Protein AF-A0AA96J0C6-F1 (afdb_monomer_lite)

Radius of gyration: 27.29 Å; chains: 1; bounding box: 87×36×68 Å

Sequence (139 aa):
MNTLNSSSIMQVLRSYMPFLMMMVVVAAMIMLPDMAHAATDQGEGALPFEEPMQKLNKSLSGPIAFGLSLIGIIAAGAVLIFGGEMSGFLRTLVFLVLVIAIIVNAKGIITMIAGEGAQIAMYIDANTTGLVSRIRDLG

Secondary structure (DSSP, 8-state):
---SSHHHHHHHHHHHHHHHHHHHHHHHHHH-GGG-------SS---TTHHHHHHHHHHHTTHHHHHHHHHHHHHHHHHHHH-TT--HHHHHHHHHHHHHHHHHHHHHHHHHHTTHHHHHHHHHHHHHHHHHHHHHTT-

Foldseek 3Di:
DPPPPPVVVVVVCVVCVVVVVVVVVVVVVVVPPPPPCPPPPPDDDDDVVVVVVVVVVCVCVDVVVVVVLVVLLVVLVVCQVPVPPDDVVVNVVSVVSNVVSCVVCVVVVCVVVVPPVVVVVVVVVVVVVVVVVVVVVVD

Structure (mmCIF, N/CA/C/O backbone):
data_AF-A0AA96J0C6-F1
#
_entry.id   AF-A0AA96J0C6-F1
#
loop_
_atom_site.group_PDB
_atom_site.id
_atom_site.type_symbol
_atom_site.label_atom_id
_atom_site.label_alt_id
_atom_site.label_comp_id
_atom_site.label_asym_id
_atom_site.label_entity_id
_atom_site.label_seq_id
_atom_site.pdbx_PDB_ins_code
_atom_site.Cartn_x
_atom_site.Cartn_y
_atom_site.Cartn_z
_atom_site.occupancy
_atom_site.B_iso_or_equiv
_atom_site.auth_seq_id
_atom_site.auth_comp_id
_atom_site.auth_asym_id
_atom_site.auth_atom_id
_atom_site.pdbx_PDB_model_num
ATOM 1 N N . MET A 1 1 ? -44.345 -14.140 28.496 1.00 50.56 1 MET A N 1
ATOM 2 C CA . MET A 1 1 ? -42.888 -13.989 28.273 1.00 50.56 1 MET A CA 1
ATOM 3 C C . MET A 1 1 ? -42.604 -14.380 26.825 1.00 50.56 1 MET A C 1
ATOM 5 O O . MET A 1 1 ? -43.138 -15.405 26.433 1.00 50.56 1 MET A O 1
ATOM 9 N N . ASN A 1 2 ? -41.852 -13.571 26.055 1.00 54.66 2 ASN A N 1
ATOM 10 C CA . ASN A 1 2 ? -41.327 -13.829 24.683 1.00 54.66 2 ASN A CA 1
ATOM 11 C C . ASN A 1 2 ? -41.847 -12.959 23.510 1.00 54.66 2 ASN A C 1
ATOM 13 O O . ASN A 1 2 ? -41.870 -13.418 22.374 1.00 54.66 2 ASN A O 1
ATOM 17 N N . THR A 1 3 ? -42.173 -11.678 23.720 1.00 54.50 3 THR A N 1
ATOM 18 C CA . THR A 1 3 ? -42.393 -10.712 22.612 1.00 54.50 3 THR A CA 1
ATOM 19 C C . THR A 1 3 ? -41.171 -9.831 22.299 1.00 54.50 3 THR A C 1
ATOM 21 O O . THR A 1 3 ? -41.262 -8.912 21.494 1.00 54.50 3 THR A O 1
ATOM 24 N N . LEU A 1 4 ? -40.004 -10.113 22.892 1.00 54.75 4 LEU A N 1
ATOM 25 C CA . LEU A 1 4 ? -38.816 -9.247 22.809 1.00 54.75 4 LEU A CA 1
ATOM 26 C C . LEU A 1 4 ? -37.933 -9.456 21.570 1.00 54.75 4 LEU A C 1
ATOM 28 O O . LEU A 1 4 ? -36.948 -8.737 21.413 1.00 54.75 4 LEU A O 1
ATOM 32 N N . ASN A 1 5 ? -38.250 -10.416 20.695 1.00 65.38 5 ASN A N 1
ATOM 33 C CA . ASN A 1 5 ? -37.276 -10.844 19.692 1.00 65.38 5 ASN A CA 1
ATOM 34 C C . ASN A 1 5 ? -37.456 -10.180 18.314 1.00 65.38 5 ASN A C 1
ATOM 36 O O . ASN A 1 5 ? -36.487 -9.731 17.719 1.00 65.38 5 ASN A O 1
ATOM 40 N N . SER A 1 6 ? -38.682 -10.021 17.802 1.00 59.00 6 SER A N 1
ATOM 41 C CA . SER A 1 6 ? -38.843 -9.615 16.392 1.00 59.00 6 SER A CA 1
ATOM 42 C C . SER A 1 6 ? -38.702 -8.106 16.134 1.00 59.00 6 SER A C 1
ATOM 44 O O . SER A 1 6 ? -38.169 -7.715 15.099 1.00 59.00 6 SER A O 1
ATOM 46 N N . SER A 1 7 ? -39.147 -7.241 17.053 1.00 57.34 7 SER A N 1
ATOM 47 C CA . SER A 1 7 ? -39.071 -5.776 16.900 1.00 57.34 7 SER A CA 1
ATOM 48 C C . SER A 1 7 ? -37.690 -5.212 17.251 1.00 57.34 7 SER A C 1
ATOM 50 O O . SER A 1 7 ? -37.215 -4.298 16.579 1.00 57.34 7 SER A O 1
ATOM 52 N N . SER A 1 8 ? -37.013 -5.791 18.246 1.00 63.53 8 SER A N 1
ATOM 53 C CA . SER A 1 8 ? -35.658 -5.412 18.672 1.00 63.53 8 SER A CA 1
ATOM 54 C C . SER A 1 8 ? -34.605 -5.785 17.624 1.00 63.53 8 SER A C 1
ATOM 56 O O . SER A 1 8 ? -33.770 -4.953 17.277 1.00 63.53 8 SER A O 1
ATOM 58 N N . ILE A 1 9 ? -34.687 -6.992 17.038 1.00 66.12 9 ILE A N 1
ATOM 59 C CA . ILE A 1 9 ? -33.818 -7.404 15.920 1.00 66.12 9 ILE A CA 1
ATOM 60 C C . ILE A 1 9 ? -34.015 -6.472 14.722 1.00 66.12 9 ILE A C 1
ATOM 62 O O . ILE A 1 9 ? -33.046 -6.084 14.077 1.00 66.12 9 ILE A O 1
ATOM 66 N N . MET A 1 10 ? -35.254 -6.058 14.448 1.00 63.09 10 MET A N 1
ATOM 67 C CA . MET A 1 10 ? -35.550 -5.177 13.322 1.00 63.09 10 MET A CA 1
ATOM 68 C C . MET A 1 10 ? -35.085 -3.730 13.560 1.00 63.09 10 MET A C 1
ATOM 70 O O . MET A 1 10 ? -34.697 -3.063 12.605 1.00 63.09 10 MET A O 1
ATOM 74 N N . GLN A 1 11 ? -35.033 -3.256 14.812 1.00 66.56 11 GLN A N 1
ATOM 75 C CA . GLN A 1 11 ? -34.420 -1.966 15.164 1.00 66.56 11 GLN A CA 1
ATOM 76 C C . GLN A 1 11 ? -32.890 -2.007 15.085 1.00 66.56 11 GLN A C 1
ATOM 78 O O . GLN A 1 11 ? -32.291 -1.079 14.544 1.00 66.56 11 GLN A O 1
ATOM 83 N N . VAL A 1 12 ? -32.256 -3.088 15.551 1.00 66.81 12 VAL A N 1
ATOM 84 C CA . VAL A 1 12 ? -30.801 -3.274 15.437 1.00 66.81 12 VAL A CA 1
ATOM 85 C C . VAL A 1 12 ? -30.401 -3.415 13.967 1.00 66.81 12 VAL A C 1
ATOM 87 O O . VAL A 1 12 ? -29.524 -2.690 13.514 1.00 66.81 12 VAL A O 1
ATOM 90 N N . LEU A 1 13 ? -31.099 -4.237 13.177 1.00 65.12 13 LEU A N 1
ATOM 91 C CA . LEU A 1 13 ? -30.875 -4.341 11.730 1.00 65.12 13 LEU A CA 1
ATOM 92 C C . LEU A 1 13 ? -31.081 -3.000 11.016 1.00 65.12 13 LEU A C 1
ATOM 94 O O . LEU A 1 13 ? -30.265 -2.633 10.176 1.00 65.12 13 LEU A O 1
ATOM 98 N N . ARG A 1 14 ? -32.120 -2.232 11.368 1.00 73.00 14 ARG A N 1
ATOM 99 C CA . ARG A 1 14 ? -32.371 -0.899 10.792 1.00 73.00 14 ARG A CA 1
ATOM 100 C C . ARG A 1 14 ? -31.310 0.134 11.190 1.00 73.00 14 ARG A C 1
ATOM 102 O O . ARG A 1 14 ? -31.033 1.028 10.400 1.00 73.00 14 ARG A O 1
ATOM 109 N N . SER A 1 15 ? -30.707 -0.004 12.371 1.00 73.00 15 SER A N 1
ATOM 110 C CA . SER A 1 15 ? -29.603 0.839 12.854 1.00 73.00 15 SER A CA 1
ATOM 111 C C . SER A 1 15 ? -28.250 0.457 12.229 1.00 73.00 15 SER A C 1
ATOM 113 O O . SER A 1 15 ? -27.441 1.327 11.918 1.00 73.00 15 SER A O 1
ATOM 115 N N . TYR A 1 16 ? -28.023 -0.833 11.951 1.00 70.00 16 TYR A N 1
ATOM 116 C CA . TYR A 1 16 ? -26.821 -1.329 11.268 1.00 70.00 16 TYR A CA 1
ATOM 117 C C . TYR A 1 16 ? -26.889 -1.215 9.735 1.00 70.00 16 TYR A C 1
ATOM 119 O O . TYR A 1 16 ? -25.840 -1.169 9.099 1.00 70.00 16 TYR A O 1
ATOM 127 N N . MET A 1 17 ? -28.078 -1.117 9.122 1.00 71.50 17 MET A N 1
ATOM 128 C CA . MET A 1 17 ? -28.246 -0.925 7.670 1.00 71.50 17 MET A CA 1
ATOM 129 C C . MET A 1 17 ? -27.476 0.273 7.084 1.00 71.50 17 MET A C 1
ATOM 131 O O . MET A 1 17 ? -26.783 0.064 6.089 1.00 71.50 17 MET A O 1
ATOM 135 N N . PRO A 1 18 ? -27.536 1.502 7.641 1.00 73.94 18 PRO A N 1
ATOM 136 C CA . PRO A 1 18 ? -26.777 2.627 7.092 1.00 73.94 18 PRO A CA 1
ATOM 137 C C . PRO A 1 18 ? -25.265 2.440 7.259 1.00 73.94 18 PRO A C 1
ATOM 139 O O . PRO A 1 18 ? -24.505 2.819 6.373 1.00 73.94 18 PRO A O 1
ATOM 142 N N . PHE A 1 19 ? -24.821 1.801 8.347 1.00 77.44 19 PHE A N 1
ATOM 143 C CA . PHE A 1 19 ? -23.408 1.488 8.570 1.00 77.44 19 PHE A CA 1
ATOM 144 C C . PHE A 1 19 ? -22.899 0.441 7.572 1.00 77.44 19 PHE A C 1
ATOM 146 O O . PHE A 1 19 ? -21.817 0.589 7.013 1.00 77.44 19 PHE A O 1
ATOM 153 N N . LEU A 1 20 ? -23.707 -0.584 7.289 1.00 79.50 20 LEU A N 1
ATOM 154 C CA . LEU A 1 20 ? -23.397 -1.622 6.310 1.00 79.50 20 LEU A CA 1
ATOM 155 C C . LEU A 1 20 ? -23.428 -1.058 4.882 1.00 79.50 20 LEU A C 1
ATOM 157 O O . LEU A 1 20 ? -22.530 -1.357 4.104 1.00 79.50 20 LEU A O 1
ATOM 161 N N . MET A 1 21 ? -24.367 -0.159 4.560 1.00 80.69 21 MET A N 1
ATOM 162 C CA . MET A 1 21 ? -24.354 0.604 3.305 1.00 80.69 21 MET A CA 1
ATOM 163 C C . MET A 1 21 ? -23.108 1.480 3.178 1.00 80.69 21 MET A C 1
ATOM 165 O O . MET A 1 21 ? -22.483 1.476 2.128 1.00 80.69 21 MET A O 1
ATOM 169 N N . MET A 1 22 ? -22.706 2.193 4.231 1.00 78.38 22 MET A N 1
ATOM 170 C CA . MET A 1 22 ? -21.504 3.028 4.210 1.00 78.38 22 MET A CA 1
ATOM 171 C C . MET A 1 22 ? -20.236 2.180 4.054 1.00 78.38 22 MET A C 1
ATOM 173 O O . MET A 1 22 ? -19.347 2.548 3.296 1.00 78.38 22 MET A O 1
ATOM 177 N N . MET A 1 23 ? -20.178 1.009 4.692 1.00 80.12 23 MET A N 1
ATOM 178 C CA . MET A 1 23 ? -19.068 0.065 4.550 1.00 80.12 23 MET A CA 1
ATOM 179 C C . MET A 1 23 ? -19.019 -0.540 3.140 1.00 80.12 23 MET A C 1
ATOM 181 O O . MET A 1 23 ? -17.949 -0.593 2.544 1.00 80.12 23 MET A O 1
ATOM 185 N N . VAL A 1 24 ? -20.170 -0.896 2.557 1.00 81.69 24 VAL A N 1
ATOM 186 C CA . VAL A 1 24 ?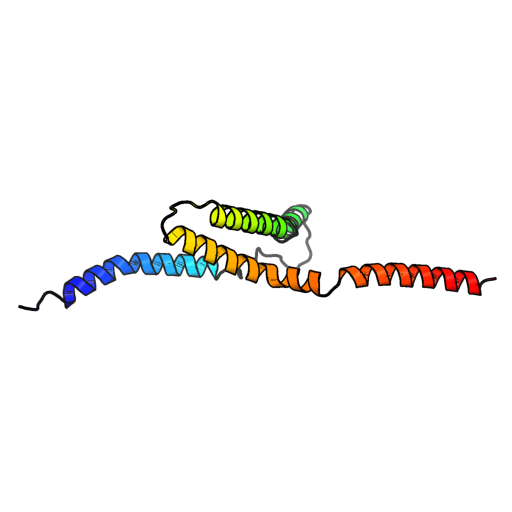 -20.281 -1.365 1.164 1.00 81.69 24 VAL A CA 1
ATOM 187 C C . VAL A 1 24 ? -19.931 -0.260 0.170 1.00 81.69 24 VAL A C 1
ATOM 189 O O . VAL A 1 24 ? -19.252 -0.536 -0.808 1.00 81.69 24 VAL A O 1
ATOM 192 N N . VAL A 1 25 ? -20.326 0.989 0.417 1.00 80.56 25 VAL A N 1
ATOM 193 C CA . VAL A 1 25 ? -19.967 2.140 -0.427 1.00 80.56 25 VAL A CA 1
ATOM 194 C C . VAL A 1 25 ? -18.467 2.417 -0.353 1.00 80.56 25 VAL A C 1
ATOM 196 O O . VAL A 1 25 ? -17.839 2.619 -1.385 1.00 80.56 25 VAL A O 1
ATOM 199 N N . VAL A 1 26 ? -17.865 2.366 0.836 1.00 78.88 26 VAL A N 1
ATOM 200 C CA . VAL A 1 26 ? -16.411 2.519 1.009 1.00 78.88 26 VAL A CA 1
ATOM 201 C C . VAL A 1 26 ? -15.658 1.354 0.360 1.00 78.88 26 VAL A C 1
ATOM 203 O O . VAL A 1 26 ? -14.676 1.580 -0.341 1.00 78.88 26 VAL A O 1
ATOM 206 N N . ALA A 1 27 ? -16.137 0.119 0.516 1.00 76.56 27 ALA A N 1
ATOM 207 C CA . ALA A 1 27 ? -15.561 -1.055 -0.136 1.00 76.56 27 ALA A CA 1
ATOM 208 C C . ALA A 1 27 ? -15.708 -0.993 -1.664 1.00 76.56 27 ALA A C 1
ATOM 210 O O . ALA A 1 27 ? -14.767 -1.334 -2.376 1.00 76.56 27 ALA A O 1
ATOM 211 N N . ALA A 1 28 ? -16.842 -0.500 -2.170 1.00 72.38 28 ALA A N 1
ATOM 212 C CA . ALA A 1 28 ? -17.068 -0.264 -3.591 1.00 72.38 28 ALA A CA 1
ATOM 213 C C . ALA A 1 28 ? -16.131 0.825 -4.125 1.00 72.38 28 ALA A C 1
ATOM 215 O O . ALA A 1 28 ? -15.520 0.613 -5.159 1.00 72.38 28 ALA A O 1
ATOM 216 N N . MET A 1 29 ? -15.934 1.934 -3.404 1.00 66.69 29 MET A N 1
ATOM 217 C CA . MET A 1 29 ? -14.977 2.988 -3.779 1.00 66.69 29 MET A CA 1
ATOM 218 C C . MET A 1 29 ? -13.525 2.485 -3.822 1.00 66.69 29 MET A C 1
ATOM 220 O O . MET A 1 29 ? -12.752 2.937 -4.659 1.00 66.69 29 MET A O 1
ATOM 224 N N . ILE A 1 30 ? -13.158 1.527 -2.965 1.00 70.12 30 ILE A N 1
ATOM 225 C CA . ILE A 1 30 ? -11.829 0.888 -2.967 1.00 70.12 30 ILE A CA 1
ATOM 226 C C . ILE A 1 30 ? -11.698 -0.160 -4.092 1.00 70.12 30 ILE A C 1
ATOM 228 O O . ILE A 1 30 ? -10.604 -0.358 -4.612 1.00 70.12 30 ILE A O 1
ATOM 232 N N . MET A 1 31 ? -12.799 -0.808 -4.489 1.00 63.28 31 MET A N 1
ATOM 233 C CA . MET A 1 31 ? -12.881 -1.764 -5.609 1.00 63.28 31 MET A CA 1
ATOM 234 C C . MET A 1 31 ? -13.158 -1.106 -6.974 1.00 63.28 31 MET A C 1
ATOM 236 O O . MET A 1 31 ? -13.209 -1.811 -7.977 1.00 63.28 31 MET A O 1
ATOM 240 N N . LEU A 1 32 ? -13.300 0.226 -7.039 1.00 57.34 32 LEU A N 1
ATOM 241 C CA . LEU A 1 32 ? -13.551 0.993 -8.268 1.00 57.34 32 LEU A CA 1
ATOM 242 C C . LEU A 1 32 ? -12.322 1.647 -8.957 1.00 57.34 32 LEU A C 1
ATOM 244 O O . LEU A 1 32 ? -12.538 2.613 -9.695 1.00 57.34 32 LEU A O 1
ATOM 248 N N . PRO A 1 33 ? -11.049 1.208 -8.822 1.00 57.28 33 PRO A N 1
ATOM 249 C CA . PRO A 1 33 ? -9.966 1.909 -9.513 1.00 57.28 33 PRO A CA 1
ATOM 250 C C . PRO A 1 33 ? -10.010 1.805 -11.055 1.00 57.28 33 PRO A C 1
ATOM 252 O O . PRO A 1 33 ? -9.171 2.413 -11.709 1.00 57.28 33 PRO A O 1
ATOM 255 N N . ASP A 1 34 ? -10.993 1.131 -11.667 1.00 53.75 34 ASP A N 1
ATOM 256 C CA . ASP A 1 34 ? -11.045 0.915 -13.123 1.00 53.75 34 ASP A CA 1
ATOM 257 C C . ASP A 1 34 ? -11.725 2.015 -13.966 1.00 53.75 34 ASP A C 1
ATOM 259 O O . ASP A 1 34 ? -11.723 1.937 -15.196 1.00 53.75 34 ASP A O 1
ATOM 263 N N . MET A 1 35 ? -12.291 3.073 -13.374 1.00 49.00 35 MET A N 1
ATOM 264 C CA . MET A 1 35 ? -12.993 4.114 -14.156 1.00 49.00 35 MET A CA 1
ATOM 265 C C . MET A 1 35 ? -12.555 5.547 -13.832 1.00 49.00 35 MET A C 1
ATOM 267 O O . MET A 1 35 ? -13.314 6.489 -14.034 1.00 49.00 35 MET A O 1
ATOM 271 N N . ALA A 1 36 ? -11.294 5.751 -13.446 1.00 45.94 36 ALA A N 1
ATOM 272 C CA . ALA A 1 36 ? -10.618 7.020 -13.730 1.00 45.94 36 ALA A CA 1
ATOM 273 C C . ALA A 1 36 ? -10.061 7.003 -15.168 1.00 45.94 36 ALA A C 1
ATOM 275 O O . ALA A 1 36 ? -8.899 7.320 -15.408 1.00 45.94 36 ALA A O 1
ATOM 276 N N . HIS A 1 37 ? -10.899 6.628 -16.140 1.00 48.06 37 HIS A N 1
ATOM 277 C CA . HIS A 1 37 ? -10.689 7.018 -17.528 1.00 48.06 37 HIS A CA 1
ATOM 278 C C . HIS A 1 37 ? -10.986 8.520 -17.601 1.00 48.06 37 HIS A C 1
ATOM 280 O O . HIS A 1 37 ? -12.071 8.947 -17.990 1.00 48.06 37 HIS A O 1
ATOM 286 N N . ALA A 1 38 ? -10.021 9.342 -17.179 1.00 43.12 38 ALA A N 1
ATOM 287 C CA . ALA A 1 38 ? -9.895 10.658 -17.782 1.00 43.12 38 ALA A CA 1
ATOM 288 C C . ALA A 1 38 ? -9.798 10.391 -19.283 1.00 43.12 38 ALA A C 1
ATOM 290 O O . ALA A 1 38 ? -8.947 9.603 -19.690 1.00 43.12 38 ALA A O 1
ATOM 291 N N . ALA A 1 39 ? -10.733 10.943 -20.055 1.00 43.72 39 ALA A N 1
ATOM 292 C CA . ALA A 1 39 ? -10.793 10.815 -21.498 1.00 43.72 39 ALA A CA 1
ATOM 293 C C . ALA A 1 39 ? -9.429 11.179 -22.100 1.00 43.72 39 ALA A C 1
ATOM 295 O O . ALA A 1 39 ? -9.122 12.339 -22.348 1.00 43.72 39 ALA A O 1
ATOM 296 N N . THR A 1 40 ? -8.571 10.181 -22.278 1.00 47.25 40 THR A N 1
ATOM 297 C CA . THR A 1 40 ? -7.503 10.238 -23.252 1.00 47.25 40 THR A CA 1
ATOM 298 C C . THR A 1 40 ? -8.190 9.861 -24.543 1.00 47.25 40 THR A C 1
ATOM 300 O O . THR A 1 40 ? -8.281 8.677 -24.875 1.00 47.25 40 THR A O 1
ATOM 303 N N . ASP A 1 41 ? -8.754 10.859 -25.217 1.00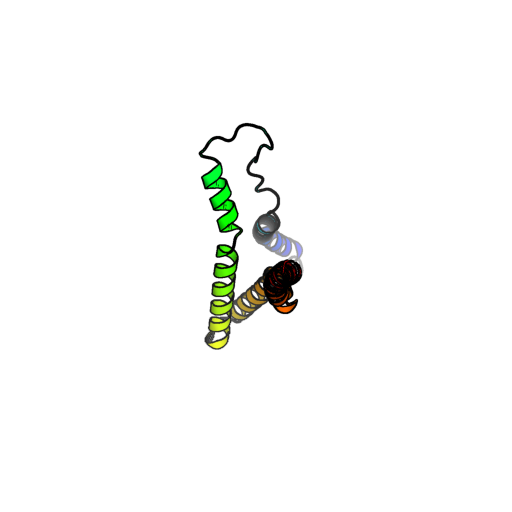 46.91 41 ASP A N 1
ATOM 304 C CA . ASP A 1 41 ? -9.105 10.704 -26.615 1.00 46.91 41 ASP A CA 1
ATOM 305 C C . ASP A 1 41 ? -7.828 10.263 -27.339 1.00 46.91 41 ASP A C 1
ATOM 307 O O . ASP A 1 41 ? -6.852 10.998 -27.501 1.00 46.91 41 ASP A O 1
ATOM 311 N N . GLN A 1 42 ? -7.814 8.982 -27.700 1.00 54.19 42 GLN A N 1
ATOM 312 C CA . GLN A 1 42 ? -7.046 8.466 -28.815 1.00 54.19 42 GLN A CA 1
ATOM 313 C C . GLN A 1 42 ? -7.474 9.273 -30.043 1.00 54.19 42 GLN A C 1
ATOM 315 O O . GLN A 1 42 ? -8.428 8.906 -30.718 1.00 54.19 42 GLN A O 1
ATOM 320 N N . GLY A 1 43 ? -6.830 10.406 -30.311 1.00 54.34 43 GLY A N 1
ATOM 321 C CA . GLY A 1 43 ? -7.233 11.213 -31.456 1.00 54.34 43 GLY A CA 1
ATOM 322 C C . GLY A 1 43 ? -6.565 12.573 -31.528 1.00 54.34 43 GLY A C 1
ATOM 323 O O . GLY A 1 43 ? -7.094 13.553 -31.031 1.00 54.34 43 GLY A O 1
ATOM 324 N N . GLU A 1 44 ? -5.413 12.619 -32.197 1.00 53.06 44 GLU A N 1
ATOM 325 C CA . GLU A 1 44 ? -5.128 13.655 -33.202 1.00 53.06 44 GLU A CA 1
ATOM 326 C C . GLU A 1 44 ? -5.387 15.122 -32.789 1.00 53.06 44 GLU A C 1
ATOM 328 O O . GLU A 1 44 ? -6.115 15.854 -33.452 1.00 53.06 44 GLU A O 1
ATOM 333 N N . GLY A 1 45 ? -4.754 15.594 -31.711 1.00 57.50 45 GLY A N 1
ATOM 334 C CA . GLY A 1 45 ? -4.881 17.004 -31.324 1.00 57.50 45 GLY A CA 1
ATOM 335 C C . GLY A 1 45 ? -4.127 17.385 -3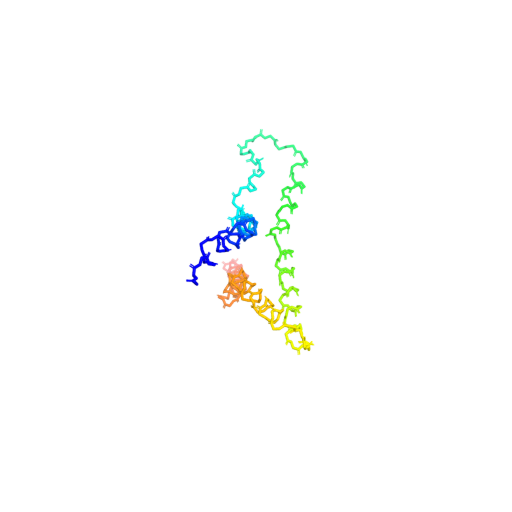0.059 1.00 57.50 45 GLY A C 1
ATOM 336 O O . GLY A 1 45 ? -4.720 17.946 -29.150 1.00 57.50 45 GLY A O 1
ATOM 337 N N . ALA A 1 46 ? -2.832 17.062 -29.977 1.00 55.47 46 ALA A N 1
ATOM 338 C CA . ALA A 1 46 ? -2.012 17.316 -28.793 1.00 55.47 46 ALA A CA 1
ATOM 339 C C . ALA A 1 46 ? -1.917 18.817 -28.477 1.00 55.47 46 ALA A C 1
ATOM 341 O O . ALA A 1 46 ? -1.095 19.548 -29.039 1.00 55.47 46 ALA A O 1
ATOM 342 N N . LEU A 1 47 ? -2.750 19.282 -27.552 1.00 61.69 47 LEU A N 1
ATOM 343 C CA . LEU A 1 47 ? -2.592 20.596 -26.961 1.00 61.69 47 LEU A CA 1
ATOM 344 C C . LEU A 1 47 ? -1.429 20.541 -25.945 1.00 61.69 47 LEU A C 1
ATOM 346 O O . LEU A 1 47 ? -1.371 19.624 -25.123 1.00 61.69 47 LEU A O 1
ATOM 350 N N . PRO A 1 48 ? -0.496 21.516 -25.948 1.00 60.19 48 PRO A N 1
ATOM 351 C CA . PRO A 1 48 ? 0.762 21.469 -25.180 1.00 60.19 48 PRO A CA 1
ATOM 352 C C . PRO A 1 48 ? 0.590 21.438 -23.648 1.00 60.19 48 PRO A C 1
ATOM 354 O O . PRO A 1 48 ? 1.561 21.297 -22.909 1.00 60.19 48 PRO A O 1
ATOM 357 N N . PHE A 1 49 ? -0.643 21.565 -23.158 1.00 62.09 49 PHE A N 1
ATOM 358 C CA . PHE A 1 49 ? -1.024 21.496 -21.748 1.00 62.09 49 PHE A CA 1
ATOM 359 C C . PHE A 1 49 ? -1.503 20.105 -21.286 1.00 62.09 49 PHE A C 1
ATOM 361 O O . PHE A 1 49 ? -1.673 19.899 -20.084 1.00 62.09 49 PHE A O 1
ATOM 368 N N . GLU A 1 50 ? -1.642 19.123 -22.182 1.00 62.53 50 GLU A N 1
ATOM 369 C CA . GLU A 1 50 ? -1.934 17.724 -21.813 1.00 62.53 50 GLU A CA 1
ATOM 370 C C . GLU A 1 50 ? -0.681 16.930 -21.423 1.00 62.53 50 GLU A C 1
ATOM 372 O O . GLU A 1 50 ? -0.733 16.061 -20.550 1.00 62.53 50 GLU A O 1
ATOM 377 N N . GLU A 1 51 ? 0.473 17.268 -22.000 1.00 64.75 51 GLU A N 1
ATOM 378 C CA . GLU A 1 51 ? 1.764 16.642 -21.688 1.00 64.75 51 GLU A CA 1
ATOM 379 C C . GLU A 1 51 ? 2.147 16.731 -20.193 1.00 64.75 51 GLU A C 1
ATOM 381 O O . GLU A 1 51 ? 2.545 15.715 -19.609 1.00 64.75 51 GLU A O 1
ATOM 386 N N . PRO A 1 52 ? 2.016 17.901 -19.529 1.00 62.28 52 PRO A N 1
ATOM 387 C CA . PRO A 1 52 ? 2.290 18.039 -18.101 1.00 62.28 52 PRO A CA 1
ATOM 388 C C . PRO A 1 52 ? 1.356 17.192 -17.229 1.00 62.28 52 PRO A C 1
ATOM 390 O O . PRO A 1 52 ? 1.809 16.588 -16.258 1.00 62.28 52 PRO A O 1
ATOM 393 N N . MET A 1 53 ? 0.073 17.091 -17.590 1.00 63.62 53 MET A N 1
ATOM 394 C CA . MET A 1 53 ? -0.923 16.322 -16.833 1.00 63.62 53 MET A CA 1
ATOM 395 C C . MET A 1 53 ? -0.747 14.809 -17.018 1.00 63.62 53 MET A C 1
ATOM 397 O O . MET A 1 53 ? -0.865 14.046 -16.055 1.00 63.62 53 MET A O 1
ATOM 401 N N . GLN A 1 54 ? -0.380 14.358 -18.221 1.00 64.50 54 GLN A N 1
ATOM 402 C CA . GLN A 1 54 ? -0.013 12.961 -18.463 1.00 64.50 54 GLN A CA 1
ATOM 403 C C . GLN A 1 54 ? 1.281 12.579 -17.738 1.00 64.50 54 GLN A C 1
ATOM 405 O O . GLN A 1 54 ? 1.344 11.506 -17.137 1.00 64.50 54 GLN A O 1
ATOM 410 N N . LYS A 1 55 ? 2.301 13.450 -17.722 1.00 62.78 55 LYS A N 1
ATOM 411 C CA . LYS A 1 55 ? 3.525 13.236 -16.928 1.00 62.78 55 LYS A CA 1
ATOM 412 C C . LYS A 1 55 ? 3.240 13.185 -15.431 1.00 62.78 55 LYS A C 1
ATOM 414 O O . LYS A 1 55 ? 3.838 12.357 -14.747 1.00 62.78 55 LYS A O 1
ATOM 419 N N . LEU A 1 56 ? 2.319 14.007 -14.926 1.00 67.62 56 LEU A N 1
ATOM 420 C CA . LEU A 1 56 ? 1.917 13.978 -13.520 1.00 67.62 56 LEU A CA 1
ATOM 421 C C . LEU A 1 56 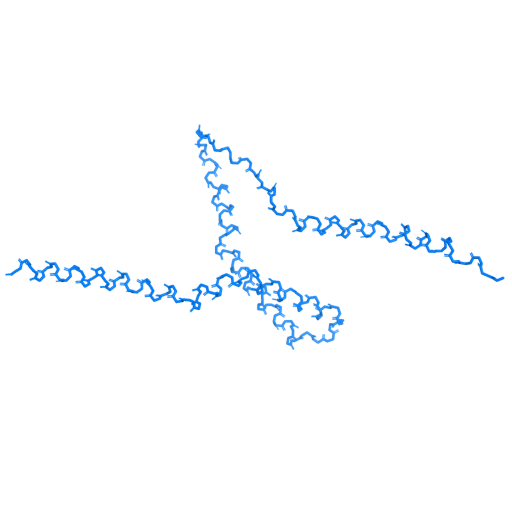? 1.275 12.633 -13.155 1.00 67.62 56 LEU A C 1
ATOM 423 O O . LEU A 1 56 ? 1.711 11.994 -12.202 1.00 67.62 56 LEU A O 1
ATOM 427 N N . ASN A 1 57 ? 0.325 12.151 -13.963 1.00 67.38 57 ASN A N 1
ATOM 428 C CA . ASN A 1 57 ? -0.290 10.830 -13.786 1.00 67.38 57 ASN A CA 1
ATOM 429 C C . ASN A 1 57 ? 0.729 9.686 -13.892 1.00 67.38 57 ASN A C 1
ATOM 431 O O . ASN A 1 57 ? 0.714 8.763 -13.075 1.00 67.38 57 ASN A O 1
ATOM 435 N N . LYS A 1 58 ? 1.668 9.767 -14.844 1.00 64.19 58 LYS A N 1
ATOM 436 C CA . LYS A 1 58 ? 2.780 8.810 -14.968 1.00 64.19 58 LYS A CA 1
ATOM 437 C C . LYS A 1 58 ? 3.724 8.837 -13.770 1.00 64.19 58 LYS A C 1
ATOM 439 O O . LYS A 1 58 ? 4.299 7.807 -13.450 1.00 64.19 58 LYS A O 1
ATOM 444 N N . SER A 1 59 ? 3.898 9.987 -13.124 1.00 63.31 59 SER A N 1
ATOM 445 C CA . SER A 1 59 ? 4.765 10.138 -11.952 1.00 63.31 59 SER A CA 1
ATOM 446 C C . SER A 1 59 ? 4.079 9.657 -10.670 1.00 63.31 59 SER A C 1
ATOM 448 O O . SER A 1 59 ? 4.694 8.948 -9.875 1.00 63.31 59 SER A O 1
ATOM 450 N N . LEU A 1 60 ? 2.780 9.944 -10.519 1.00 61.44 60 LEU A N 1
ATOM 451 C CA . LEU A 1 60 ? 1.927 9.389 -9.460 1.00 61.44 60 LEU A CA 1
ATOM 452 C C . LEU A 1 60 ? 1.791 7.869 -9.556 1.00 61.44 60 LEU A C 1
ATOM 454 O O . LEU A 1 60 ? 1.699 7.207 -8.531 1.00 61.44 60 LEU A O 1
ATOM 458 N N . SER A 1 61 ? 1.824 7.324 -10.769 1.00 66.50 61 SER A N 1
ATOM 459 C CA . SER A 1 61 ? 1.831 5.876 -11.017 1.00 66.50 61 SER A CA 1
ATOM 460 C C . SER A 1 61 ? 3.249 5.304 -11.181 1.00 66.50 61 SER A C 1
ATOM 462 O O . SER A 1 61 ? 3.413 4.118 -11.455 1.00 66.50 61 SER A O 1
ATOM 464 N N . GLY A 1 62 ? 4.277 6.147 -11.061 1.00 66.81 62 GLY A N 1
ATOM 465 C CA . GLY A 1 62 ? 5.680 5.830 -11.325 1.00 66.81 62 GLY A CA 1
ATOM 466 C C . GLY A 1 62 ? 6.495 5.595 -10.045 1.00 66.81 62 GLY A C 1
ATOM 467 O O . GLY A 1 62 ? 5.922 5.362 -8.981 1.00 66.81 62 GLY A O 1
ATOM 468 N N . PRO A 1 63 ? 7.841 5.687 -10.095 1.00 69.00 63 PRO A N 1
ATOM 469 C CA . PRO A 1 63 ? 8.740 5.335 -8.982 1.00 69.00 63 PRO A CA 1
ATOM 470 C C . PRO A 1 63 ? 8.449 6.033 -7.639 1.00 69.00 63 PRO A C 1
ATOM 472 O O . PRO A 1 63 ? 8.834 5.527 -6.586 1.00 69.00 63 PRO A O 1
ATOM 475 N N . ILE A 1 64 ? 7.742 7.170 -7.656 1.00 74.88 64 ILE A N 1
ATOM 476 C CA . ILE A 1 64 ? 7.305 7.893 -6.453 1.00 74.88 64 ILE A CA 1
ATOM 477 C C . ILE A 1 64 ? 6.305 7.060 -5.631 1.00 74.88 64 ILE A C 1
ATOM 479 O O . ILE A 1 64 ? 6.412 7.023 -4.405 1.00 74.88 64 ILE A O 1
ATOM 483 N N . ALA A 1 65 ? 5.385 6.333 -6.276 1.00 80.44 65 ALA A N 1
ATOM 484 C CA . ALA A 1 65 ? 4.446 5.437 -5.593 1.00 80.44 65 ALA A CA 1
ATOM 485 C C . ALA A 1 65 ? 5.165 4.276 -4.894 1.00 80.44 65 ALA A C 1
ATOM 487 O O . ALA A 1 65 ? 4.832 3.919 -3.763 1.00 80.44 65 ALA A O 1
ATOM 488 N N . PHE A 1 66 ? 6.197 3.730 -5.541 1.00 75.56 66 PHE A N 1
ATOM 489 C CA . PHE A 1 66 ? 7.046 2.693 -4.958 1.00 75.56 66 PHE A CA 1
ATOM 490 C C . PHE A 1 66 ? 7.788 3.208 -3.713 1.00 75.56 66 PHE A C 1
ATOM 492 O O . PHE A 1 66 ? 7.786 2.552 -2.671 1.00 75.56 66 PHE A O 1
ATOM 499 N N . GLY A 1 67 ? 8.345 4.423 -3.780 1.00 83.12 67 GLY A N 1
ATOM 500 C CA . GLY A 1 67 ? 8.990 5.070 -2.634 1.00 83.12 67 GLY A CA 1
ATOM 501 C C . GLY A 1 67 ? 8.037 5.297 -1.457 1.00 83.12 67 GLY A C 1
ATOM 502 O O . GLY A 1 67 ? 8.375 4.974 -0.318 1.00 83.12 67 GLY A O 1
ATOM 503 N N . LEU A 1 68 ? 6.820 5.785 -1.723 1.00 83.69 68 LEU A N 1
ATOM 504 C CA . LEU A 1 68 ? 5.805 5.994 -0.686 1.00 83.69 68 LEU A CA 1
ATOM 505 C C . LEU A 1 68 ? 5.391 4.672 -0.022 1.00 83.69 68 LEU A C 1
ATOM 507 O O . LEU A 1 68 ? 5.281 4.595 1.203 1.00 83.69 68 LEU A O 1
ATOM 511 N N . SER A 1 69 ? 5.215 3.616 -0.822 1.00 83.88 69 SER A N 1
ATOM 512 C CA . SER A 1 69 ? 4.903 2.282 -0.310 1.00 83.88 69 SER A CA 1
ATOM 513 C C . SER A 1 69 ? 6.006 1.748 0.603 1.00 83.88 69 SER A C 1
ATOM 515 O O . SER A 1 69 ? 5.702 1.155 1.637 1.00 83.88 69 SER A O 1
ATOM 517 N N . LEU A 1 70 ? 7.276 1.960 0.253 1.00 86.56 70 LEU A N 1
ATOM 518 C CA . LEU A 1 70 ? 8.409 1.516 1.063 1.00 86.56 70 LEU A CA 1
ATOM 519 C C . LEU A 1 70 ? 8.460 2.242 2.416 1.00 86.56 70 LEU A C 1
ATOM 521 O O . LEU A 1 70 ? 8.632 1.599 3.452 1.00 86.56 70 LEU A O 1
ATOM 525 N N . ILE A 1 71 ? 8.240 3.560 2.423 1.00 88.19 71 ILE A N 1
ATOM 526 C CA . ILE A 1 71 ? 8.151 4.358 3.658 1.00 88.19 71 ILE A CA 1
ATOM 527 C C . ILE A 1 71 ? 7.008 3.846 4.547 1.00 88.19 71 ILE A C 1
ATOM 529 O O . ILE A 1 71 ? 7.199 3.676 5.752 1.00 88.19 71 ILE A O 1
ATOM 533 N N . GLY A 1 72 ? 5.847 3.539 3.961 1.00 86.75 72 GLY A N 1
ATOM 534 C CA . GLY A 1 72 ? 4.700 2.976 4.680 1.00 86.75 72 GLY A CA 1
ATOM 535 C C . GLY A 1 72 ? 4.996 1.626 5.341 1.00 86.75 72 GLY A C 1
ATOM 536 O O . GLY A 1 72 ? 4.633 1.421 6.499 1.00 86.75 72 GLY A O 1
ATOM 537 N N . ILE A 1 73 ? 5.707 0.727 4.651 1.00 88.38 73 ILE A N 1
ATOM 538 C CA . ILE A 1 73 ? 6.115 -0.581 5.196 1.00 88.38 73 ILE A CA 1
ATOM 539 C C . ILE A 1 73 ? 7.063 -0.406 6.389 1.00 88.38 73 ILE A C 1
ATOM 541 O O . ILE A 1 73 ? 6.876 -1.049 7.422 1.00 88.38 73 ILE A O 1
ATOM 545 N N . ILE A 1 74 ? 8.056 0.482 6.279 1.00 89.38 74 ILE A N 1
ATOM 546 C CA . ILE A 1 74 ? 9.023 0.741 7.359 1.00 89.38 74 ILE A CA 1
ATOM 547 C C . ILE A 1 74 ? 8.321 1.357 8.574 1.00 89.38 74 ILE A C 1
ATOM 549 O O . ILE A 1 74 ? 8.551 0.919 9.703 1.00 89.38 74 ILE A O 1
ATOM 553 N N . ALA A 1 75 ? 7.425 2.323 8.355 1.00 86.88 75 ALA A N 1
ATOM 554 C CA . ALA A 1 75 ? 6.633 2.934 9.419 1.00 86.88 75 ALA A CA 1
ATOM 555 C C . ALA A 1 75 ? 5.734 1.903 10.129 1.00 86.88 75 ALA A C 1
ATOM 557 O O . ALA A 1 75 ? 5.716 1.851 11.358 1.00 86.88 75 ALA A O 1
ATOM 558 N N . ALA A 1 76 ? 5.051 1.031 9.378 1.00 87.62 76 ALA A N 1
ATOM 559 C CA . ALA A 1 76 ? 4.242 -0.058 9.930 1.00 87.62 76 ALA A CA 1
ATOM 560 C C . ALA A 1 76 ? 5.083 -1.060 10.743 1.00 87.62 76 ALA A C 1
ATOM 562 O O . ALA A 1 76 ? 4.685 -1.462 11.838 1.00 87.62 76 ALA A O 1
ATOM 563 N N . GLY A 1 77 ? 6.271 -1.424 10.250 1.00 87.06 77 GLY A N 1
ATOM 564 C CA . GLY A 1 77 ? 7.214 -2.285 10.966 1.00 87.06 77 GLY A CA 1
ATOM 565 C C . GLY A 1 77 ? 7.716 -1.659 12.270 1.00 87.06 77 GLY A C 1
ATOM 566 O O . GLY A 1 77 ? 7.733 -2.324 13.305 1.00 87.06 77 GLY A O 1
ATOM 567 N N . ALA A 1 78 ? 8.053 -0.367 12.256 1.00 87.38 78 ALA A N 1
ATOM 568 C CA . ALA A 1 78 ? 8.480 0.363 13.449 1.00 87.38 78 ALA A CA 1
ATOM 569 C C . ALA A 1 78 ? 7.369 0.427 14.511 1.00 87.38 78 ALA A C 1
ATOM 571 O O . ALA A 1 78 ? 7.623 0.175 15.690 1.00 87.38 78 ALA A O 1
ATOM 572 N N . VAL A 1 79 ? 6.127 0.682 14.090 1.00 84.50 79 VAL A N 1
ATOM 573 C CA . VAL A 1 79 ? 4.950 0.663 14.972 1.00 84.50 79 VAL A CA 1
ATOM 574 C C . VAL A 1 79 ? 4.693 -0.737 15.536 1.00 84.50 79 VAL A C 1
ATOM 576 O O . VAL A 1 79 ? 4.226 -0.851 16.658 1.00 84.50 79 VAL A O 1
ATOM 579 N N . LEU A 1 80 ? 5.033 -1.820 14.835 1.00 86.56 80 LEU A N 1
ATOM 580 C CA . LEU A 1 80 ? 4.860 -3.177 15.369 1.00 86.56 80 LEU A CA 1
ATOM 581 C C . LEU A 1 80 ? 5.864 -3.517 16.486 1.00 86.56 80 LEU A C 1
ATOM 583 O O . LEU A 1 80 ? 5.512 -4.245 17.415 1.00 86.56 80 LEU A O 1
ATOM 587 N N . ILE A 1 81 ? 7.095 -3.002 16.395 1.00 83.31 81 ILE A N 1
ATOM 588 C CA . ILE A 1 81 ? 8.166 -3.244 17.378 1.00 83.31 81 ILE A CA 1
ATOM 589 C C . ILE A 1 81 ? 7.981 -2.360 18.617 1.00 83.31 81 ILE A C 1
ATOM 591 O O . ILE A 1 81 ? 8.112 -2.840 19.741 1.00 83.31 81 ILE A O 1
ATOM 595 N N . PHE A 1 82 ? 7.659 -1.079 18.415 1.00 79.19 82 PHE A N 1
ATOM 596 C CA . PHE A 1 82 ? 7.546 -0.081 19.485 1.00 79.19 82 PHE A CA 1
ATOM 597 C C . PHE A 1 82 ? 6.100 0.243 19.897 1.00 79.19 82 PHE A C 1
ATOM 599 O O . PHE A 1 82 ? 5.899 1.063 20.791 1.00 79.19 82 PHE A O 1
ATOM 606 N N . GLY A 1 83 ? 5.089 -0.372 19.273 1.00 71.94 83 GLY A N 1
ATOM 607 C CA . GLY A 1 83 ? 3.656 -0.126 19.496 1.00 71.94 83 GLY A CA 1
ATOM 608 C C . GLY A 1 83 ? 3.137 -0.673 20.820 1.00 71.94 83 GLY A C 1
ATOM 609 O O . GLY A 1 83 ? 2.285 -1.563 20.844 1.00 71.94 83 GLY A O 1
ATOM 610 N N . GLY A 1 84 ? 3.671 -0.145 21.919 1.00 68.88 84 GLY A N 1
ATOM 611 C CA . GLY A 1 84 ? 3.243 -0.426 23.281 1.00 68.88 84 GLY A CA 1
ATOM 612 C C . GLY A 1 84 ? 1.766 -0.099 23.483 1.00 68.88 84 GLY A C 1
ATOM 613 O O . GLY A 1 84 ? 1.301 0.968 23.089 1.00 68.88 84 GLY A O 1
ATOM 614 N N . GLU A 1 85 ? 1.051 -1.070 24.057 1.00 68.88 85 GLU A N 1
ATOM 615 C CA . GLU 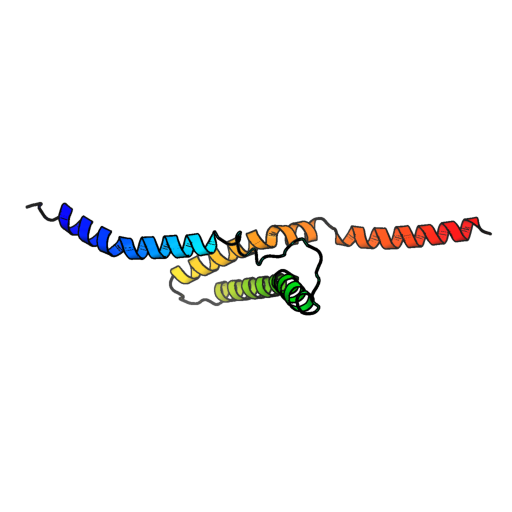A 1 85 ? -0.356 -1.022 24.487 1.00 68.88 85 GLU A CA 1
ATOM 616 C C . GLU A 1 85 ? -1.355 -0.381 23.511 1.00 68.88 85 GLU A C 1
ATOM 618 O O . GLU A 1 85 ? -2.438 0.061 23.899 1.00 68.88 85 GLU A O 1
ATOM 623 N N . MET A 1 86 ? -1.055 -0.379 22.211 1.00 66.31 86 MET A N 1
ATOM 624 C CA . MET A 1 86 ? -2.067 -0.051 21.223 1.00 66.31 86 MET A CA 1
ATOM 625 C C . MET A 1 86 ? -3.115 -1.161 21.237 1.00 66.31 86 MET A C 1
ATOM 627 O O . MET A 1 86 ? -2.786 -2.332 21.033 1.00 66.31 86 MET A O 1
ATOM 631 N N . SER A 1 87 ? -4.368 -0.767 21.515 1.00 72.31 87 SER A N 1
ATOM 632 C CA . SER A 1 87 ? -5.581 -1.591 21.433 1.00 72.31 87 SER A CA 1
ATOM 633 C C . SER A 1 87 ? -5.405 -2.671 20.373 1.00 72.31 87 SER A C 1
ATOM 635 O O . SER A 1 87 ? -5.013 -2.343 19.252 1.00 72.31 87 SER A O 1
ATOM 637 N N . GLY A 1 88 ? -5.669 -3.940 20.710 1.00 78.75 88 GLY A N 1
ATOM 638 C CA . GLY A 1 88 ? -5.410 -5.085 19.825 1.00 78.75 88 GLY A CA 1
ATOM 639 C C . GLY A 1 88 ? -5.870 -4.864 18.378 1.00 78.75 88 GLY A C 1
ATOM 640 O O . GLY A 1 88 ? -5.204 -5.326 17.460 1.00 78.75 88 GLY A O 1
ATOM 641 N N . PHE A 1 89 ? -6.908 -4.045 18.181 1.00 77.81 89 PHE A N 1
ATOM 642 C CA . PHE A 1 89 ? -7.365 -3.508 16.901 1.00 77.81 89 PHE A CA 1
ATOM 643 C C . PHE A 1 89 ? -6.276 -2.853 16.028 1.00 77.81 89 PHE A C 1
ATOM 645 O O . PHE A 1 89 ? -6.153 -3.201 14.858 1.00 77.81 89 PHE A O 1
ATOM 652 N N . LEU A 1 90 ? -5.469 -1.929 16.562 1.00 82.25 90 LEU A N 1
ATOM 653 C CA . LEU A 1 90 ? -4.402 -1.258 15.806 1.00 82.25 90 LEU A CA 1
ATOM 654 C C . LEU A 1 90 ? -3.309 -2.241 15.396 1.00 82.25 90 LEU A C 1
ATOM 656 O O . LEU A 1 90 ? -2.826 -2.182 14.270 1.00 82.25 90 LEU A O 1
ATOM 660 N N . ARG A 1 91 ? -2.972 -3.199 16.265 1.00 83.12 91 ARG A N 1
ATOM 661 C CA . ARG A 1 91 ? -2.024 -4.267 15.930 1.00 83.12 91 ARG A CA 1
ATOM 662 C C . ARG A 1 91 ? -2.540 -5.119 14.772 1.00 83.12 91 ARG A C 1
ATOM 664 O O . ARG A 1 91 ? -1.778 -5.425 13.859 1.00 83.12 91 ARG A O 1
ATOM 671 N N . THR A 1 92 ? -3.829 -5.467 14.784 1.00 86.00 92 THR A N 1
ATOM 672 C CA . THR A 1 92 ? -4.464 -6.218 13.691 1.00 86.00 92 THR A CA 1
ATOM 673 C C . THR A 1 92 ? -4.537 -5.397 12.403 1.00 86.00 92 THR A C 1
ATOM 675 O O . THR A 1 92 ? -4.265 -5.926 11.329 1.00 86.00 92 THR A O 1
ATOM 678 N N . LEU A 1 93 ? -4.845 -4.101 12.495 1.00 88.69 93 LEU A N 1
ATOM 679 C CA . LEU A 1 93 ? -4.919 -3.192 11.350 1.00 88.69 93 LEU A CA 1
ATOM 680 C C . LEU A 1 93 ? -3.545 -2.999 10.697 1.00 88.69 93 LEU A C 1
ATOM 682 O O . LEU A 1 93 ? -3.422 -3.141 9.483 1.00 88.69 93 LEU A O 1
ATOM 686 N N . VAL A 1 94 ? -2.499 -2.739 11.484 1.00 88.56 94 VAL A N 1
ATOM 687 C CA . VAL A 1 94 ? -1.123 -2.594 10.978 1.00 88.56 94 VAL A CA 1
ATOM 688 C C . VAL A 1 94 ? -0.646 -3.891 10.322 1.00 88.56 94 VAL A C 1
ATOM 690 O O . VAL A 1 94 ? -0.036 -3.848 9.255 1.00 88.56 94 VAL A O 1
ATOM 693 N N . PHE A 1 95 ? -0.980 -5.050 10.897 1.00 87.94 95 PHE A N 1
ATOM 694 C CA . PHE A 1 95 ? -0.665 -6.347 10.295 1.00 87.94 95 PHE A CA 1
ATOM 695 C C . PHE A 1 95 ? -1.384 -6.553 8.951 1.00 87.94 95 PHE A C 1
ATOM 697 O O . PHE A 1 95 ? -0.772 -7.012 7.989 1.00 87.94 95 PHE A O 1
ATOM 704 N N . LEU A 1 96 ? -2.656 -6.156 8.848 1.00 90.00 96 LEU A N 1
ATOM 705 C CA . LEU A 1 96 ? -3.420 -6.211 7.598 1.00 90.00 96 LEU A CA 1
ATOM 706 C C . LEU A 1 96 ? -2.798 -5.323 6.508 1.00 90.00 96 LEU A C 1
ATOM 708 O O . LEU A 1 96 ? -2.627 -5.767 5.374 1.00 90.00 96 LEU A O 1
ATOM 712 N N . VAL A 1 97 ? -2.416 -4.090 6.854 1.00 88.94 97 VAL A N 1
ATOM 713 C CA . VAL A 1 97 ? -1.742 -3.162 5.928 1.00 88.94 97 VAL A CA 1
ATOM 714 C C . VAL A 1 97 ? -0.403 -3.733 5.463 1.00 88.94 97 VAL A C 1
ATOM 716 O O . VAL A 1 97 ? -0.099 -3.666 4.273 1.00 88.94 97 VAL A O 1
ATOM 719 N N . LEU A 1 98 ? 0.369 -4.345 6.367 1.00 91.00 98 LEU A N 1
ATOM 720 C CA . LEU A 1 98 ? 1.643 -4.985 6.034 1.00 91.00 98 LEU A CA 1
ATOM 721 C C . LEU A 1 98 ? 1.458 -6.091 4.983 1.00 91.00 98 LEU A C 1
ATOM 723 O O . LEU A 1 98 ? 2.199 -6.141 4.004 1.00 91.00 98 LEU A O 1
ATOM 727 N N . VAL A 1 99 ? 0.438 -6.939 5.145 1.00 91.88 99 VAL A N 1
ATOM 728 C CA . VAL A 1 99 ? 0.119 -8.008 4.185 1.00 91.88 99 VAL A CA 1
ATOM 729 C C . VAL A 1 99 ? -0.266 -7.432 2.820 1.00 91.88 99 VAL A C 1
ATOM 731 O O . VAL A 1 99 ? 0.275 -7.859 1.800 1.00 91.88 99 VAL A O 1
ATOM 734 N N . ILE A 1 100 ? -1.152 -6.433 2.785 1.00 90.12 100 ILE A N 1
ATOM 735 C CA . ILE A 1 100 ? -1.587 -5.795 1.531 1.00 90.12 100 ILE A CA 1
ATOM 736 C C . ILE A 1 100 ? -0.400 -5.133 0.816 1.00 90.12 100 ILE A C 1
ATOM 738 O O . ILE A 1 100 ? -0.247 -5.293 -0.394 1.00 90.12 100 ILE A O 1
ATOM 742 N N . ALA A 1 101 ? 0.484 -4.451 1.548 1.00 88.94 101 ALA A N 1
ATOM 743 C CA . ALA A 1 101 ? 1.660 -3.797 0.977 1.00 88.94 101 ALA A CA 1
ATOM 744 C C . ALA A 1 101 ? 2.631 -4.795 0.322 1.00 88.94 101 ALA A C 1
ATOM 746 O O . ALA A 1 101 ? 3.160 -4.516 -0.757 1.00 88.94 101 ALA A O 1
ATOM 747 N N . ILE A 1 102 ? 2.829 -5.973 0.928 1.00 88.38 102 ILE A N 1
ATOM 748 C CA . ILE A 1 102 ? 3.648 -7.046 0.342 1.00 88.38 102 ILE A CA 1
ATOM 749 C C . ILE A 1 102 ? 2.999 -7.579 -0.940 1.00 88.38 102 ILE A C 1
ATOM 751 O O . ILE A 1 102 ? 3.694 -7.750 -1.938 1.00 88.38 102 ILE A O 1
ATOM 755 N N . ILE A 1 103 ? 1.679 -7.791 -0.952 1.00 91.19 103 ILE A N 1
ATOM 756 C CA . ILE A 1 103 ? 0.953 -8.275 -2.140 1.00 91.19 103 ILE A CA 1
ATOM 757 C C . ILE A 1 103 ? 1.074 -7.277 -3.302 1.00 91.19 103 ILE A C 1
ATOM 759 O O . ILE A 1 103 ? 1.358 -7.681 -4.429 1.00 91.19 103 ILE A O 1
ATOM 763 N N . VAL A 1 104 ? 0.922 -5.976 -3.035 1.00 84.69 104 VAL A N 1
ATOM 764 C CA . VAL A 1 104 ? 1.035 -4.912 -4.051 1.00 84.69 104 VAL A CA 1
ATOM 765 C C . VAL A 1 104 ? 2.456 -4.826 -4.627 1.00 84.69 104 VAL A C 1
ATOM 767 O O . VAL A 1 104 ? 2.620 -4.660 -5.835 1.00 84.69 104 VAL A O 1
ATOM 770 N N . ASN A 1 105 ? 3.487 -5.000 -3.794 1.00 84.62 105 ASN A N 1
ATOM 771 C CA . ASN A 1 105 ? 4.894 -4.931 -4.215 1.00 84.62 105 ASN A CA 1
ATOM 772 C C . ASN A 1 105 ? 5.473 -6.267 -4.703 1.00 84.62 105 ASN A C 1
ATOM 774 O O . ASN A 1 105 ? 6.608 -6.293 -5.185 1.00 84.62 105 ASN A O 1
ATOM 778 N N . ALA A 1 106 ? 4.721 -7.368 -4.620 1.00 86.94 106 ALA A N 1
ATOM 779 C CA . ALA A 1 106 ? 5.210 -8.708 -4.941 1.00 86.94 106 ALA A CA 1
ATOM 780 C C . ALA A 1 106 ? 5.824 -8.785 -6.344 1.00 86.94 106 ALA A C 1
ATOM 782 O O . ALA A 1 106 ? 6.884 -9.380 -6.518 1.00 86.94 106 ALA A O 1
ATOM 783 N N . LYS A 1 107 ? 5.206 -8.119 -7.329 1.00 83.50 107 LYS A N 1
ATOM 784 C CA . LYS A 1 107 ? 5.717 -8.066 -8.706 1.00 83.50 107 LYS A CA 1
ATOM 785 C C . LYS A 1 107 ? 7.133 -7.482 -8.767 1.00 83.50 107 LYS A C 1
ATOM 787 O O . LYS A 1 107 ? 8.006 -8.097 -9.362 1.00 83.50 107 LYS A O 1
ATOM 792 N N . GLY A 1 108 ? 7.382 -6.358 -8.091 1.00 81.56 108 GLY A N 1
ATOM 793 C CA . GLY A 1 108 ? 8.705 -5.727 -8.049 1.00 81.56 108 GLY A CA 1
ATOM 794 C C . GLY A 1 108 ? 9.756 -6.571 -7.321 1.00 81.56 108 GLY A C 1
ATOM 795 O O . GLY A 1 108 ? 10.890 -6.669 -7.781 1.00 81.56 108 GLY A O 1
ATOM 796 N N . ILE A 1 109 ? 9.376 -7.241 -6.227 1.00 83.81 109 ILE A N 1
ATOM 797 C CA . ILE A 1 109 ? 10.272 -8.137 -5.474 1.00 83.81 109 ILE A CA 1
ATOM 798 C C . ILE A 1 109 ? 10.671 -9.351 -6.324 1.00 83.81 109 ILE A C 1
ATOM 800 O O . ILE A 1 109 ? 11.847 -9.708 -6.372 1.00 83.81 109 ILE A O 1
ATOM 804 N N . ILE A 1 110 ? 9.714 -9.960 -7.029 1.00 88.75 110 ILE A N 1
ATOM 805 C CA . ILE A 1 110 ? 9.973 -11.091 -7.930 1.00 88.75 110 ILE A CA 1
ATOM 806 C C . ILE A 1 110 ? 10.940 -10.671 -9.037 1.00 88.75 110 ILE A C 1
ATOM 808 O O . ILE A 1 110 ? 11.904 -11.384 -9.287 1.00 88.75 110 ILE A O 1
ATOM 812 N N . THR A 1 111 ? 10.741 -9.504 -9.646 1.00 83.44 111 THR A N 1
ATOM 813 C CA . THR A 1 111 ? 11.633 -8.955 -10.675 1.00 83.44 111 THR A CA 1
ATOM 814 C C . THR A 1 111 ? 13.063 -8.720 -10.165 1.00 83.44 111 THR A C 1
ATOM 816 O O . THR A 1 111 ? 14.029 -9.086 -10.835 1.00 83.44 111 THR A O 1
ATOM 819 N N . MET A 1 112 ? 13.218 -8.173 -8.953 1.00 77.81 112 MET A N 1
ATOM 820 C CA . MET A 1 112 ? 14.533 -7.973 -8.324 1.00 77.81 112 MET A CA 1
ATOM 821 C C . MET A 1 112 ? 15.252 -9.298 -8.037 1.00 77.81 112 MET A C 1
ATOM 823 O O . MET A 1 112 ? 16.460 -9.399 -8.244 1.00 77.81 112 MET A O 1
ATOM 827 N N . ILE A 1 113 ? 14.521 -10.320 -7.585 1.00 81.00 113 ILE A N 1
ATOM 828 C CA . ILE A 1 113 ? 15.074 -11.650 -7.283 1.00 81.00 113 ILE A CA 1
ATOM 829 C C . ILE A 1 113 ? 15.353 -12.445 -8.568 1.00 81.00 113 ILE A C 1
ATOM 831 O O . ILE A 1 113 ? 16.342 -13.171 -8.634 1.00 81.00 113 ILE A O 1
ATOM 835 N N . ALA A 1 114 ? 14.528 -12.283 -9.605 1.00 80.38 114 ALA A N 1
ATOM 836 C CA . ALA A 1 114 ? 14.663 -12.952 -10.900 1.00 80.38 114 ALA A CA 1
ATOM 837 C C . ALA A 1 114 ? 15.882 -12.484 -11.721 1.00 80.38 114 ALA A C 1
ATOM 839 O O . ALA A 1 114 ? 16.140 -13.015 -12.799 1.00 80.38 114 ALA A O 1
ATOM 840 N N . GLY A 1 115 ? 16.672 -11.532 -11.212 1.00 68.38 115 GLY A N 1
ATOM 841 C CA . GLY A 1 115 ? 18.003 -11.252 -11.742 1.00 68.38 115 GLY A CA 1
ATOM 842 C C . GLY A 1 115 ? 18.027 -10.386 -12.999 1.00 68.38 115 GLY A C 1
ATOM 843 O O . GLY A 1 115 ? 19.011 -10.432 -13.735 1.00 68.38 115 GLY A O 1
ATOM 844 N N . GLU A 1 116 ? 17.011 -9.549 -13.239 1.00 66.12 116 GLU A N 1
ATOM 845 C CA . GLU A 1 116 ? 17.060 -8.532 -14.307 1.00 66.12 116 GLU A CA 1
ATOM 846 C C . GLU A 1 116 ? 18.316 -7.639 -14.235 1.00 66.12 116 GLU A C 1
ATOM 848 O O . GLU A 1 116 ? 18.829 -7.220 -15.268 1.00 66.12 116 GLU A O 1
ATOM 853 N N . GLY A 1 117 ? 18.922 -7.466 -13.054 1.00 60.84 117 GLY A N 1
ATOM 854 C CA . GLY A 1 117 ? 20.216 -6.784 -12.901 1.00 60.84 117 GLY A CA 1
ATOM 855 C C . GLY A 1 117 ? 21.406 -7.459 -13.609 1.00 60.84 117 GLY A C 1
ATOM 856 O O . GLY A 1 117 ? 22.314 -6.764 -14.061 1.00 60.84 117 GLY A O 1
ATOM 857 N N . ALA A 1 118 ? 21.407 -8.789 -13.766 1.00 62.78 118 ALA A N 1
ATOM 858 C CA . ALA A 1 118 ? 22.469 -9.523 -14.469 1.00 62.78 118 ALA A CA 1
ATOM 859 C C . ALA A 1 118 ? 22.331 -9.438 -16.001 1.00 62.78 118 ALA A C 1
ATOM 861 O O . ALA A 1 118 ? 23.323 -9.489 -16.728 1.00 62.78 118 ALA A O 1
ATOM 862 N N . GLN A 1 119 ? 21.105 -9.251 -16.496 1.00 63.03 119 GLN A N 1
ATOM 863 C CA . GLN A 1 119 ? 20.798 -9.137 -17.927 1.00 63.03 119 GLN A CA 1
ATOM 864 C C . GLN A 1 119 ? 21.338 -7.822 -18.510 1.00 63.03 119 GLN A C 1
ATOM 866 O O . GLN A 1 119 ? 21.827 -7.786 -19.638 1.00 63.03 119 GLN A O 1
ATOM 871 N N . ILE A 1 120 ? 21.310 -6.750 -17.711 1.00 63.38 120 ILE A N 1
ATOM 872 C CA . ILE A 1 120 ? 21.816 -5.424 -18.092 1.00 63.38 120 ILE A CA 1
ATOM 873 C C . ILE A 1 120 ? 23.352 -5.441 -18.193 1.00 63.38 120 ILE A C 1
ATOM 875 O O . ILE A 1 120 ? 23.915 -4.878 -19.130 1.00 63.38 120 ILE A O 1
ATOM 879 N N . ALA A 1 121 ? 24.039 -6.142 -17.282 1.00 65.69 121 ALA A N 1
ATOM 880 C CA . ALA A 1 121 ? 25.494 -6.313 -17.334 1.00 65.69 121 ALA A CA 1
ATOM 881 C C . ALA A 1 121 ? 25.942 -7.158 -18.543 1.00 65.69 121 ALA A C 1
ATOM 883 O O . ALA A 1 121 ? 26.918 -6.811 -19.208 1.00 65.69 121 ALA A O 1
ATOM 884 N N . MET A 1 122 ? 25.194 -8.218 -18.879 1.00 66.31 122 MET A N 1
ATOM 885 C CA . MET A 1 122 ? 25.464 -9.050 -20.057 1.00 66.31 122 MET A CA 1
ATOM 886 C C . MET A 1 122 ? 25.278 -8.277 -21.370 1.00 66.31 122 MET A C 1
ATOM 888 O O . MET A 1 122 ? 26.079 -8.445 -22.282 1.00 66.31 122 MET A O 1
ATOM 892 N N . TYR A 1 123 ? 24.269 -7.406 -21.482 1.00 66.06 123 TYR A N 1
ATOM 893 C CA . TYR A 1 123 ? 24.070 -6.588 -22.688 1.00 66.06 123 TYR A CA 1
ATOM 894 C C . TYR A 1 123 ? 25.250 -5.634 -22.952 1.00 66.06 123 TYR A C 1
ATOM 896 O O . TYR A 1 123 ? 25.642 -5.423 -24.100 1.00 66.06 123 TYR A O 1
ATOM 904 N N . ILE A 1 124 ? 25.846 -5.083 -21.890 1.00 71.06 124 ILE A N 1
ATOM 905 C CA . ILE A 1 124 ? 27.003 -4.180 -21.972 1.00 71.06 124 ILE A CA 1
ATOM 906 C C . ILE A 1 124 ? 28.285 -4.951 -22.329 1.00 71.06 124 ILE A C 1
ATOM 908 O O . ILE A 1 124 ? 29.065 -4.486 -23.165 1.00 71.06 124 ILE A O 1
ATOM 912 N N . ASP A 1 125 ? 28.484 -6.138 -21.751 1.00 73.75 125 ASP A N 1
ATOM 913 C CA . ASP A 1 125 ? 29.631 -7.007 -22.045 1.00 73.75 125 ASP A CA 1
ATOM 914 C C . ASP A 1 125 ? 29.552 -7.621 -23.452 1.00 73.75 125 ASP A C 1
ATOM 916 O O . ASP A 1 125 ? 30.534 -7.609 -24.192 1.00 73.75 125 ASP A O 1
ATOM 920 N N . ALA A 1 126 ? 28.367 -8.057 -23.883 1.00 74.44 126 ALA A N 1
ATOM 921 C CA . ALA A 1 126 ? 28.141 -8.590 -25.224 1.00 74.44 126 ALA A CA 1
ATOM 922 C C . ALA A 1 126 ? 28.377 -7.531 -26.309 1.00 74.44 126 ALA A C 1
ATOM 924 O O . ALA A 1 126 ? 29.000 -7.824 -27.331 1.00 74.44 126 ALA A O 1
ATOM 925 N N . ASN A 1 127 ? 27.937 -6.288 -26.085 1.00 79.56 127 ASN A N 1
ATOM 926 C CA . ASN A 1 127 ? 28.179 -5.203 -27.032 1.00 79.56 127 ASN A CA 1
ATOM 927 C C . ASN A 1 127 ? 29.663 -4.803 -27.054 1.00 79.56 127 ASN A C 1
ATOM 929 O O . ASN A 1 127 ? 30.246 -4.671 -28.124 1.00 79.56 127 ASN A O 1
ATOM 933 N N . THR A 1 128 ? 30.316 -4.690 -25.894 1.00 78.12 128 THR A N 1
ATOM 934 C CA . THR A 1 128 ? 31.749 -4.346 -25.815 1.00 78.12 128 THR A CA 1
ATOM 935 C C . THR A 1 128 ? 32.633 -5.437 -26.427 1.00 78.12 128 THR A C 1
ATOM 937 O O . THR A 1 128 ? 33.497 -5.146 -27.253 1.00 78.12 128 THR A O 1
ATOM 940 N N . THR A 1 129 ? 32.378 -6.705 -26.106 1.00 81.12 129 THR A N 1
ATOM 941 C CA . THR A 1 129 ? 33.086 -7.868 -26.669 1.00 81.12 129 THR A CA 1
ATOM 942 C C . THR A 1 129 ? 32.820 -8.011 -28.167 1.00 81.12 129 THR A C 1
ATOM 944 O O . THR A 1 129 ? 33.740 -8.292 -28.942 1.00 81.12 129 THR A O 1
ATOM 947 N N . GLY A 1 130 ? 31.588 -7.727 -28.600 1.00 79.06 130 GLY A N 1
ATOM 948 C CA . GLY A 1 130 ? 31.213 -7.631 -30.005 1.00 79.06 130 GLY A CA 1
ATOM 949 C C . GLY A 1 130 ? 32.065 -6.602 -30.743 1.00 79.06 130 GLY A C 1
ATOM 950 O O . GLY A 1 130 ? 32.712 -6.946 -31.728 1.00 79.06 130 GLY A O 1
ATOM 951 N N . LEU A 1 131 ? 32.167 -5.376 -30.235 1.00 82.38 131 LEU A N 1
ATOM 952 C CA . LEU A 1 131 ? 32.975 -4.323 -30.859 1.00 82.38 131 LEU A CA 1
ATOM 953 C C . LEU A 1 131 ? 34.475 -4.656 -30.879 1.00 82.38 131 LEU A C 1
ATOM 955 O O . LEU A 1 131 ? 35.133 -4.447 -31.896 1.00 82.38 131 LEU A O 1
ATOM 959 N N . VAL A 1 132 ? 35.012 -5.243 -29.808 1.00 81.19 132 VAL A N 1
ATOM 960 C CA . VAL A 1 132 ? 36.427 -5.652 -29.736 1.00 81.19 132 VAL A CA 1
ATOM 961 C C . VAL A 1 132 ? 36.748 -6.758 -30.746 1.00 81.19 132 VAL A C 1
ATOM 963 O O . VAL A 1 132 ? 37.806 -6.724 -31.373 1.00 81.19 132 VAL A O 1
ATOM 966 N N . SER A 1 133 ? 35.843 -7.720 -30.947 1.00 77.31 133 SER A N 1
ATOM 967 C CA . SER A 1 133 ? 36.013 -8.757 -31.976 1.00 77.31 133 SER A CA 1
ATOM 968 C C . SER A 1 133 ? 35.972 -8.183 -33.394 1.00 77.31 133 SER A C 1
ATOM 970 O O . SER A 1 133 ? 36.803 -8.544 -34.219 1.00 77.31 133 SER A O 1
ATOM 972 N N . ARG A 1 134 ? 35.087 -7.210 -33.656 1.00 80.44 134 ARG A 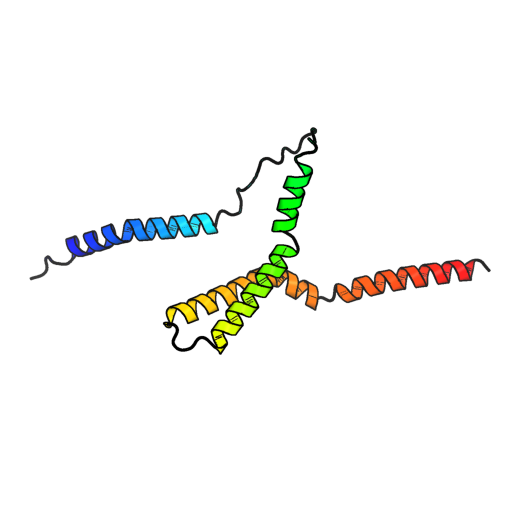N 1
ATOM 973 C CA . ARG A 1 134 ? 34.985 -6.543 -34.964 1.00 80.44 134 ARG A CA 1
ATOM 974 C C . ARG A 1 134 ? 36.230 -5.733 -35.303 1.00 80.44 134 ARG A C 1
ATOM 976 O O . ARG A 1 134 ? 36.634 -5.719 -36.454 1.00 80.44 134 ARG A O 1
ATOM 983 N N . ILE A 1 135 ? 36.841 -5.083 -34.315 1.00 80.75 135 ILE A N 1
ATOM 984 C CA . ILE A 1 135 ? 38.095 -4.342 -34.503 1.00 80.75 135 ILE A CA 1
ATOM 985 C C . ILE A 1 135 ? 39.270 -5.303 -34.733 1.00 80.75 135 ILE A C 1
ATOM 987 O O . ILE A 1 135 ? 40.147 -5.009 -35.537 1.00 80.75 135 ILE A O 1
ATOM 991 N N . ARG A 1 136 ? 39.280 -6.463 -34.064 1.00 83.69 136 ARG A N 1
ATOM 992 C CA . ARG A 1 136 ? 40.316 -7.494 -34.228 1.00 83.69 136 ARG A CA 1
ATOM 993 C C . ARG A 1 136 ? 40.293 -8.159 -35.608 1.00 83.69 136 ARG A C 1
ATOM 995 O O . ARG A 1 136 ? 41.356 -8.500 -36.101 1.00 83.69 136 ARG A O 1
ATOM 1002 N N . ASP A 1 137 ? 39.120 -8.305 -36.222 1.00 80.31 137 ASP A N 1
ATOM 1003 C CA . ASP A 1 137 ? 38.961 -8.894 -37.565 1.00 80.31 137 ASP A CA 1
ATOM 1004 C C . ASP A 1 137 ? 39.301 -7.915 -38.715 1.00 80.31 137 ASP A C 1
ATOM 1006 O O . ASP A 1 137 ? 39.267 -8.298 -39.884 1.00 80.31 137 ASP A O 1
ATOM 1010 N N . LEU A 1 138 ? 39.593 -6.645 -38.407 1.00 78.31 138 LEU A N 1
ATOM 1011 C CA . LEU A 1 138 ? 39.887 -5.579 -39.380 1.00 78.31 138 LEU A CA 1
ATOM 1012 C C . LEU A 1 138 ? 41.387 -5.240 -39.507 1.00 78.31 138 LEU A C 1
ATOM 1014 O O . LEU A 1 138 ? 41.726 -4.295 -40.224 1.00 78.31 138 LEU A O 1
ATOM 1018 N N . GLY A 1 139 ? 42.271 -5.972 -38.825 1.00 66.38 139 GLY A N 1
ATOM 1019 C CA . GLY A 1 139 ? 43.734 -5.865 -38.936 1.00 66.38 139 GLY A CA 1
ATOM 1020 C C . GLY A 1 139 ? 44.353 -7.175 -39.393 1.00 66.38 139 GLY A C 1
ATOM 1021 O O . GLY A 1 139 ? 45.386 -7.102 -40.092 1.00 66.38 139 GLY A O 1
#

pLDDT: mean 72.55, std 12.24, range [43.12, 91.88]